Protein AF-A0A426R7Q4-F1 (afdb_monomer_lite)

pLDDT: mean 89.85, std 8.95, range [53.56, 97.94]

Radius of gyration: 13.45 Å; chains: 1; bounding box: 29×30×36 Å

Sequence (97 aa):
MKKSINILFGNDLKDLGYKMSTVNHFEKKYKNYIYCIDRDISDFLLLRLLVSNSFGETKCIESKFIPDLSTYSINEFLNIINETENAYSTLIKEISK

Structure (mmCIF, N/CA/C/O backbone):
data_AF-A0A426R7Q4-F1
#
_entry.id   AF-A0A426R7Q4-F1
#
loop_
_atom_site.group_PDB
_atom_site.id
_atom_site.type_symbol
_atom_site.label_atom_id
_atom_site.label_alt_id
_atom_site.label_comp_id
_atom_site.label_asym_id
_atom_site.label_entity_id
_atom_site.label_seq_id
_atom_site.pdbx_PDB_ins_code
_atom_site.Cartn_x
_atom_site.Cartn_y
_atom_site.Cartn_z
_atom_site.occupancy
_atom_site.B_iso_or_equiv
_atom_site.auth_seq_id
_atom_site.auth_comp_id
_atom_site.auth_asym_id
_atom_site.auth_atom_id
_atom_site.pdbx_PDB_model_num
ATOM 1 N N . MET A 1 1 ? 17.744 3.697 -17.770 1.00 53.56 1 MET A N 1
ATOM 2 C CA . MET A 1 1 ? 16.787 4.369 -16.861 1.00 53.56 1 MET A CA 1
ATOM 3 C C . MET A 1 1 ? 16.073 3.312 -16.041 1.00 53.56 1 MET A C 1
ATOM 5 O O . MET A 1 1 ? 15.559 2.368 -16.631 1.00 53.56 1 MET A O 1
ATOM 9 N N . LYS A 1 2 ? 16.058 3.440 -14.712 1.00 64.81 2 LYS A N 1
ATOM 10 C CA . LYS A 1 2 ? 15.250 2.568 -13.848 1.00 64.81 2 LYS A CA 1
ATOM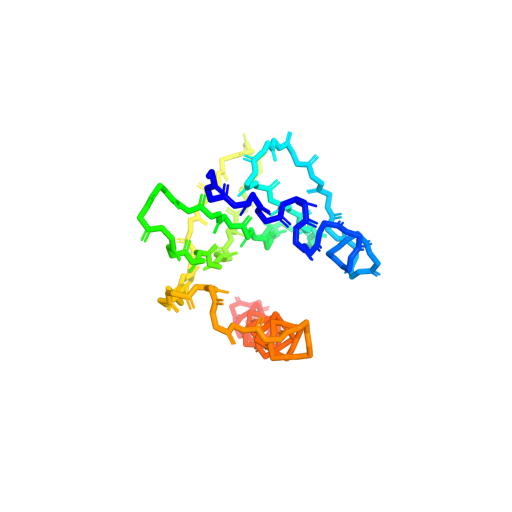 11 C C . LYS A 1 2 ? 13.769 2.893 -14.097 1.00 64.81 2 LYS A C 1
ATOM 13 O O . LYS A 1 2 ? 13.394 4.062 -14.066 1.00 64.81 2 LYS A O 1
ATOM 18 N N . LYS A 1 3 ? 12.952 1.891 -14.442 1.00 73.25 3 LYS A N 1
ATOM 19 C CA . LYS A 1 3 ? 11.519 2.080 -14.752 1.00 73.25 3 LYS A CA 1
ATOM 20 C C . LYS A 1 3 ? 10.764 2.372 -13.458 1.00 73.25 3 LYS A C 1
ATOM 22 O O . LYS A 1 3 ? 10.975 1.633 -12.511 1.00 73.25 3 LYS A O 1
ATOM 27 N N . SER A 1 4 ? 9.909 3.393 -13.405 1.00 83.31 4 SER A N 1
ATOM 28 C CA . SER A 1 4 ? 9.088 3.713 -12.221 1.00 83.31 4 SER A CA 1
ATOM 29 C C . SER A 1 4 ? 8.082 2.602 -11.896 1.00 83.31 4 SER A C 1
ATOM 31 O O . SER A 1 4 ? 7.716 1.819 -12.774 1.00 83.31 4 SER A O 1
ATOM 33 N N . ILE A 1 5 ? 7.582 2.548 -10.653 1.00 85.50 5 ILE A N 1
ATOM 34 C CA . ILE A 1 5 ? 6.498 1.608 -10.290 1.00 85.50 5 ILE A CA 1
ATOM 35 C C . ILE A 1 5 ? 5.227 1.872 -11.109 1.00 85.50 5 ILE A C 1
ATOM 37 O O . ILE A 1 5 ? 4.509 0.941 -11.446 1.00 85.50 5 ILE A O 1
ATOM 41 N N . ASN A 1 6 ? 4.998 3.118 -11.532 1.00 87.44 6 ASN A N 1
ATOM 42 C CA . ASN A 1 6 ? 3.880 3.478 -12.405 1.00 87.44 6 ASN A CA 1
ATOM 43 C C . ASN A 1 6 ? 3.946 2.743 -13.750 1.00 87.44 6 ASN A C 1
ATOM 45 O O . ASN A 1 6 ? 2.919 2.301 -14.249 1.00 87.44 6 ASN A O 1
ATOM 49 N N . ILE A 1 7 ? 5.145 2.623 -14.331 1.00 86.00 7 ILE A N 1
ATOM 50 C CA . ILE A 1 7 ? 5.353 1.933 -15.611 1.00 86.00 7 ILE A CA 1
ATOM 51 C C . ILE A 1 7 ? 5.281 0.416 -15.428 1.00 86.00 7 ILE A C 1
ATOM 53 O O . ILE A 1 7 ? 4.805 -0.277 -16.319 1.00 86.00 7 ILE A O 1
ATOM 57 N N . LEU A 1 8 ? 5.789 -0.094 -14.305 1.00 85.38 8 LEU A N 1
ATOM 58 C CA . LEU A 1 8 ? 5.898 -1.533 -14.071 1.00 85.38 8 LEU A CA 1
ATOM 59 C C . LEU A 1 8 ? 4.578 -2.171 -13.626 1.00 85.38 8 LEU A C 1
ATOM 61 O O . LEU A 1 8 ? 4.249 -3.238 -14.124 1.00 85.38 8 LEU A O 1
ATOM 65 N N . PHE A 1 9 ? 3.849 -1.520 -12.715 1.00 89.12 9 PHE A N 1
ATOM 66 C CA . PHE A 1 9 ? 2.709 -2.109 -11.998 1.00 89.12 9 PHE A CA 1
ATOM 67 C C . PHE A 1 9 ? 1.528 -1.136 -11.835 1.00 89.12 9 PHE A C 1
ATOM 69 O O . PHE A 1 9 ? 0.611 -1.362 -11.048 1.00 89.12 9 PHE A O 1
ATOM 76 N N . GLY A 1 10 ? 1.553 0.013 -12.519 1.00 90.94 10 GLY A N 1
ATOM 77 C CA . GLY A 1 10 ? 0.583 1.083 -12.279 1.00 90.94 10 GLY A CA 1
ATOM 78 C C . GLY A 1 10 ? -0.852 0.741 -12.681 1.00 90.94 10 GLY A C 1
ATOM 79 O O . GLY A 1 10 ? -1.775 1.302 -12.096 1.00 90.94 10 GLY A O 1
ATOM 80 N N . ASN A 1 11 ? -1.050 -0.144 -13.661 1.00 94.00 11 ASN A N 1
ATOM 81 C CA . ASN A 1 11 ? -2.385 -0.630 -14.020 1.00 94.00 11 ASN A CA 1
ATOM 82 C C . ASN A 1 11 ? -2.876 -1.648 -12.992 1.00 94.00 11 ASN A C 1
ATOM 84 O O . ASN A 1 11 ? -3.977 -1.493 -12.479 1.00 94.00 11 ASN A O 1
ATOM 88 N N . ASP A 1 12 ? -2.021 -2.587 -12.593 1.00 93.75 12 ASP A N 1
ATOM 89 C CA . ASP A 1 12 ? -2.373 -3.616 -11.617 1.00 93.75 12 ASP A CA 1
ATOM 90 C C . ASP A 1 12 ? -2.741 -2.999 -10.256 1.00 93.75 12 ASP A C 1
ATOM 92 O O . ASP A 1 12 ? -3.727 -3.375 -9.626 1.00 93.75 12 ASP A O 1
ATOM 96 N N . LEU A 1 13 ? -2.008 -1.966 -9.822 1.00 94.25 13 LEU A N 1
ATOM 97 C CA . LEU A 1 13 ? -2.342 -1.216 -8.609 1.00 94.25 13 LEU A CA 1
ATOM 98 C C . LEU A 1 13 ? -3.691 -0.488 -8.716 1.00 94.25 13 LEU A C 1
ATOM 100 O O . LEU A 1 13 ? -4.436 -0.437 -7.735 1.00 94.25 13 LEU A O 1
ATOM 104 N N . LYS A 1 14 ? -4.035 0.056 -9.889 1.00 94.88 14 LYS A N 1
ATOM 105 C CA . LYS A 1 14 ? -5.354 0.673 -10.110 1.00 94.88 14 LYS A CA 1
ATOM 106 C C . LYS A 1 14 ? -6.472 -0.360 -10.051 1.00 94.88 14 LYS A C 1
ATOM 108 O O . LYS A 1 14 ? -7.502 -0.071 -9.446 1.00 94.88 14 LYS A O 1
ATOM 113 N N . ASP A 1 15 ? -6.250 -1.547 -10.606 1.00 94.94 15 ASP A N 1
ATOM 114 C CA . ASP A 1 15 ? -7.209 -2.654 -10.556 1.00 94.94 15 ASP A CA 1
ATOM 115 C C . ASP A 1 15 ? -7.438 -3.134 -9.110 1.00 94.94 15 ASP A C 1
ATOM 117 O O . ASP A 1 15 ? -8.558 -3.478 -8.735 1.00 94.94 15 ASP A O 1
ATOM 121 N N . LEU A 1 16 ? -6.415 -3.039 -8.250 1.00 94.25 16 LEU A N 1
ATOM 122 C CA . LEU A 1 16 ? -6.522 -3.258 -6.798 1.00 94.25 16 LEU A CA 1
ATOM 123 C C . LEU A 1 16 ? -7.171 -2.092 -6.020 1.00 94.25 16 LEU A C 1
ATOM 125 O O . LEU A 1 16 ? -7.347 -2.176 -4.797 1.00 94.25 16 LEU A O 1
ATOM 129 N N . GLY A 1 17 ? -7.539 -1.003 -6.699 1.00 95.75 17 GLY A N 1
ATOM 130 C CA . GLY A 1 17 ? -8.212 0.162 -6.122 1.00 95.75 17 GLY A CA 1
ATOM 131 C C . GLY A 1 17 ? -7.282 1.259 -5.597 1.00 95.75 17 GLY A C 1
ATOM 132 O O . GLY A 1 17 ? -7.757 2.189 -4.938 1.00 95.75 17 GLY A O 1
ATOM 133 N N . TYR A 1 18 ? -5.978 1.189 -5.876 1.00 96.81 18 TYR A N 1
ATOM 134 C CA . TYR 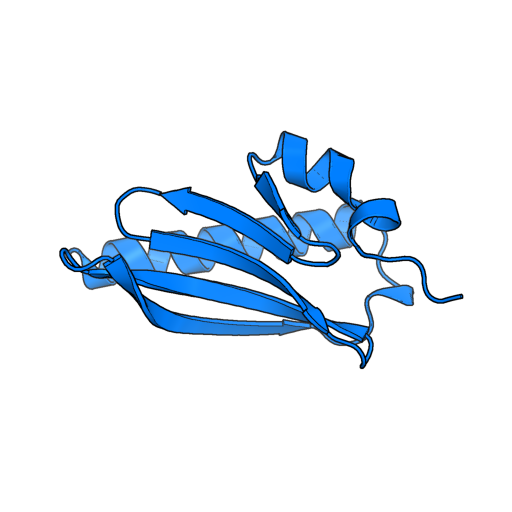A 1 18 ? -5.060 2.278 -5.557 1.00 96.81 18 TYR A CA 1
ATOM 135 C C . TYR A 1 18 ? -5.216 3.446 -6.530 1.00 96.81 18 TYR A C 1
ATOM 137 O O . TYR A 1 18 ? -5.382 3.292 -7.741 1.00 96.81 18 TYR A O 1
ATOM 145 N N . LYS A 1 19 ? -5.088 4.654 -5.991 1.00 95.81 19 LYS A N 1
ATOM 146 C CA . LYS A 1 19 ? -5.005 5.893 -6.754 1.00 95.81 19 LYS A CA 1
ATOM 147 C C . LYS A 1 19 ? -3.559 6.349 -6.804 1.00 95.81 19 LYS A C 1
ATOM 149 O O . LYS A 1 19 ? -2.868 6.375 -5.792 1.00 95.81 19 LYS A O 1
ATOM 154 N N . MET A 1 20 ? -3.115 6.719 -7.996 1.00 91.69 20 MET A N 1
ATOM 155 C CA . MET A 1 20 ? -1.815 7.344 -8.189 1.00 91.69 20 MET A CA 1
ATOM 156 C C . MET A 1 20 ? -1.910 8.806 -7.754 1.00 91.69 20 MET A C 1
ATOM 158 O O . MET A 1 20 ? -2.595 9.590 -8.411 1.00 91.69 20 MET A O 1
ATOM 162 N N . SER A 1 21 ? -1.228 9.158 -6.670 1.00 82.12 21 SER A N 1
ATOM 163 C CA . SER A 1 21 ? -1.188 10.537 -6.175 1.00 82.12 21 SER A CA 1
ATOM 164 C C . SER A 1 21 ? -0.048 11.311 -6.850 1.00 82.12 21 SER A C 1
ATOM 166 O O . SER A 1 21 ? -0.263 12.413 -7.351 1.00 82.12 21 SER A O 1
ATOM 168 N N . THR A 1 22 ? 1.141 10.706 -6.970 1.00 87.62 22 THR A N 1
ATOM 169 C CA . THR A 1 22 ? 2.287 11.234 -7.736 1.00 87.62 22 THR A CA 1
ATOM 170 C C . THR A 1 22 ? 3.101 10.088 -8.358 1.00 87.62 22 THR A C 1
ATOM 172 O O . THR A 1 22 ? 2.779 8.906 -8.203 1.00 87.62 22 THR A O 1
ATOM 175 N N . VAL A 1 23 ? 4.149 10.406 -9.128 1.00 86.75 23 VAL A N 1
ATOM 176 C CA . VAL A 1 23 ? 5.079 9.376 -9.623 1.00 86.75 23 VAL A CA 1
ATOM 177 C C . VAL A 1 23 ? 5.695 8.648 -8.429 1.00 86.75 23 VAL A C 1
ATOM 179 O O . VAL A 1 23 ? 6.125 9.275 -7.470 1.00 86.75 23 VAL A O 1
ATOM 182 N N . ASN A 1 24 ? 5.749 7.323 -8.520 1.00 89.38 24 ASN A N 1
ATOM 183 C CA . ASN A 1 24 ? 6.211 6.406 -7.488 1.00 89.38 24 ASN A CA 1
ATOM 184 C C . ASN A 1 24 ? 5.393 6.355 -6.194 1.00 89.38 24 ASN A C 1
ATOM 186 O O . ASN A 1 24 ? 5.861 5.745 -5.240 1.00 89.38 24 ASN A O 1
ATOM 190 N N . HIS A 1 25 ? 4.184 6.918 -6.171 1.00 93.56 25 HIS A N 1
ATOM 191 C CA . HIS A 1 25 ? 3.354 6.953 -4.974 1.00 93.56 25 HIS A CA 1
ATOM 192 C C . HIS A 1 25 ? 1.890 6.610 -5.282 1.00 93.56 25 HIS A C 1
ATOM 194 O O . HIS A 1 25 ? 1.224 7.264 -6.095 1.00 93.56 25 HIS A O 1
ATOM 200 N N . PHE A 1 26 ? 1.395 5.573 -4.611 1.00 96.00 26 PHE A N 1
ATOM 201 C CA . PHE A 1 26 ? 0.030 5.073 -4.726 1.00 96.00 26 PHE A CA 1
ATOM 202 C C . PHE A 1 26 ? -0.633 4.995 -3.355 1.00 96.00 26 PHE A C 1
ATOM 204 O O . PHE A 1 26 ? -0.016 4.567 -2.382 1.00 96.00 26 PHE A O 1
ATOM 211 N N . GLU A 1 27 ? -1.913 5.352 -3.298 1.00 96.94 27 GLU A N 1
ATOM 212 C CA . GLU A 1 27 ? -2.699 5.348 -2.068 1.00 96.94 27 GLU A CA 1
ATOM 213 C C . GLU A 1 27 ? -4.044 4.651 -2.250 1.00 96.94 27 GLU A C 1
ATOM 215 O O . GLU A 1 27 ? -4.751 4.869 -3.236 1.00 96.94 27 GLU A O 1
ATOM 220 N N . LYS A 1 28 ? -4.452 3.873 -1.252 1.00 96.62 28 LYS A N 1
ATOM 221 C CA . LYS A 1 28 ? -5.796 3.300 -1.143 1.00 96.62 28 LYS A CA 1
ATOM 222 C C . LYS A 1 28 ? -6.359 3.649 0.228 1.00 96.62 28 LYS A C 1
ATOM 224 O O . LYS A 1 28 ? -5.750 3.365 1.254 1.00 96.62 28 LYS A O 1
ATOM 229 N N . LYS A 1 29 ? -7.505 4.331 0.253 1.00 95.06 29 LYS A N 1
ATOM 230 C CA . LYS A 1 29 ? -8.128 4.825 1.491 1.00 95.06 29 LYS A CA 1
ATOM 231 C C . LYS A 1 29 ? -9.188 3.850 1.982 1.00 95.06 29 LYS A C 1
ATOM 233 O O . LYS A 1 29 ? -10.003 3.375 1.195 1.00 95.06 29 LYS A O 1
ATOM 238 N N . TYR A 1 30 ? -9.214 3.613 3.287 1.00 93.69 30 TYR A N 1
ATOM 239 C CA . TYR A 1 30 ? -10.223 2.795 3.949 1.00 93.69 30 TYR A CA 1
ATOM 240 C C . TYR A 1 30 ? -10.542 3.381 5.324 1.00 93.69 30 TYR A C 1
ATOM 242 O O . TYR A 1 30 ? -9.719 3.332 6.235 1.00 93.69 30 TYR A O 1
ATOM 250 N N . LYS A 1 31 ? -11.751 3.932 5.487 1.00 92.88 31 LYS A N 1
ATOM 251 C CA . 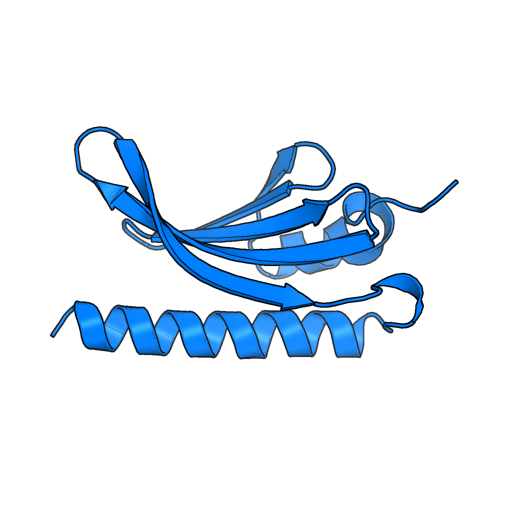LYS A 1 31 ? -12.134 4.708 6.680 1.00 92.88 31 LYS A CA 1
ATOM 252 C C . LYS A 1 31 ? -11.102 5.818 6.950 1.00 92.88 31 LYS A C 1
ATOM 254 O O . LYS A 1 31 ? -10.785 6.582 6.044 1.00 92.88 31 LYS A O 1
ATOM 259 N N . ASN A 1 32 ? -10.576 5.896 8.168 1.00 95.12 32 ASN A N 1
ATOM 260 C CA . ASN A 1 32 ? -9.509 6.804 8.569 1.00 95.12 32 ASN A CA 1
ATOM 261 C C . ASN A 1 32 ? -8.101 6.223 8.338 1.00 95.12 32 ASN A C 1
ATOM 263 O O . ASN A 1 32 ? -7.137 6.789 8.838 1.00 95.12 32 ASN A O 1
ATOM 267 N N . TYR A 1 33 ? -7.958 5.121 7.600 1.00 97.00 33 TYR A N 1
ATOM 268 C CA . TYR A 1 33 ? -6.668 4.520 7.262 1.00 97.00 33 TYR A CA 1
ATOM 269 C C . TYR A 1 33 ? -6.303 4.747 5.795 1.00 97.00 33 TYR A C 1
ATOM 271 O O . TYR A 1 33 ? -7.168 4.858 4.920 1.00 97.00 33 TYR A O 1
ATOM 279 N N . ILE A 1 34 ? -5.002 4.790 5.523 1.00 97.19 34 ILE A N 1
ATOM 280 C CA . ILE A 1 34 ? -4.440 4.968 4.187 1.00 97.19 34 ILE A CA 1
ATOM 281 C C . ILE A 1 34 ? -3.343 3.927 3.991 1.00 97.19 34 ILE A C 1
ATOM 283 O O . ILE A 1 34 ? -2.380 3.873 4.752 1.00 97.19 34 ILE A O 1
ATOM 287 N N . TYR A 1 35 ? -3.506 3.100 2.969 1.00 97.50 35 TYR A N 1
ATOM 288 C CA . TYR A 1 35 ? -2.510 2.153 2.498 1.00 97.50 35 TYR A CA 1
ATOM 289 C C . TYR A 1 35 ? -1.656 2.890 1.475 1.00 9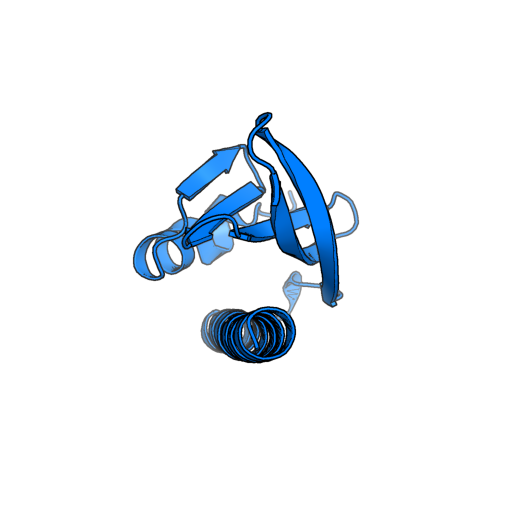7.50 35 TYR A C 1
ATOM 291 O O . TYR A 1 35 ? -2.189 3.326 0.453 1.00 97.50 35 TYR A O 1
ATOM 299 N N . CYS A 1 36 ? -0.363 3.038 1.733 1.00 96.38 36 CYS A N 1
ATOM 300 C CA . CYS A 1 36 ? 0.566 3.717 0.835 1.00 96.38 36 CYS A CA 1
ATOM 301 C C . CYS A 1 36 ? 1.569 2.725 0.254 1.00 96.38 36 CYS A C 1
ATOM 303 O O . CYS A 1 36 ? 2.072 1.849 0.960 1.00 96.38 36 CYS A O 1
ATOM 305 N N . ILE A 1 37 ? 1.864 2.899 -1.029 1.00 94.56 37 ILE A N 1
ATOM 306 C CA . ILE A 1 37 ? 2.920 2.195 -1.745 1.00 94.56 37 ILE A CA 1
ATOM 307 C C . ILE A 1 37 ? 3.821 3.252 -2.360 1.00 94.56 37 ILE A C 1
ATOM 309 O O . ILE A 1 37 ? 3.402 4.004 -3.242 1.00 94.56 37 ILE A O 1
ATOM 313 N N . ASP A 1 38 ? 5.063 3.279 -1.906 1.00 91.69 38 ASP A N 1
ATOM 314 C CA . ASP A 1 38 ? 6.084 4.203 -2.362 1.00 91.69 38 ASP A CA 1
ATOM 315 C C . ASP A 1 38 ? 7.246 3.433 -2.969 1.00 91.69 38 ASP A C 1
ATOM 317 O O . ASP A 1 38 ? 7.641 2.381 -2.469 1.00 91.69 38 ASP A O 1
ATOM 321 N N . ARG A 1 39 ? 7.838 3.978 -4.027 1.00 86.31 39 ARG A N 1
ATOM 322 C CA . ARG A 1 39 ? 9.150 3.534 -4.488 1.00 86.31 39 ARG A CA 1
ATOM 323 C C . ARG A 1 39 ? 10.174 4.629 -4.255 1.00 86.31 39 ARG A C 1
ATOM 325 O O . ARG A 1 39 ? 10.074 5.707 -4.840 1.00 86.31 39 ARG A O 1
ATOM 332 N N . ASP A 1 40 ? 11.172 4.311 -3.442 1.00 74.44 40 ASP A N 1
ATOM 333 C CA . ASP A 1 40 ? 12.268 5.224 -3.141 1.00 74.44 40 ASP A CA 1
ATOM 334 C C . ASP A 1 40 ? 13.376 5.168 -4.213 1.00 74.44 40 ASP A C 1
ATOM 336 O O . ASP A 1 40 ? 13.471 4.240 -5.023 1.00 74.44 40 ASP A O 1
ATOM 340 N N . ILE A 1 41 ? 14.240 6.182 -4.204 1.00 68.31 41 ILE A N 1
ATOM 341 C CA . ILE A 1 41 ? 15.367 6.414 -5.115 1.00 68.31 41 ILE A CA 1
ATOM 342 C C . ILE A 1 41 ? 16.370 5.244 -5.074 1.00 68.31 41 ILE A C 1
ATOM 344 O O . ILE A 1 41 ? 17.049 4.958 -6.064 1.00 68.31 41 ILE A O 1
ATOM 348 N N . SER A 1 42 ? 16.419 4.528 -3.948 1.00 68.69 42 SER A N 1
ATOM 349 C CA . SER A 1 42 ? 17.288 3.369 -3.718 1.00 68.69 42 SER A CA 1
ATOM 350 C C . SER A 1 42 ? 16.668 2.020 -4.140 1.00 68.69 42 SER A C 1
ATOM 352 O O . SER A 1 42 ? 17.168 0.977 -3.741 1.00 68.69 42 SER A O 1
ATOM 354 N N . ASP A 1 43 ? 15.601 2.024 -4.952 1.00 73.00 43 ASP A N 1
ATOM 355 C CA . ASP A 1 43 ? 14.877 0.837 -5.466 1.00 73.00 43 ASP A CA 1
ATOM 356 C C . ASP A 1 43 ? 14.168 -0.041 -4.426 1.00 73.00 43 ASP A C 1
ATOM 358 O O . ASP A 1 43 ? 13.763 -1.168 -4.725 1.00 73.00 43 ASP A O 1
ATOM 362 N N . PHE A 1 44 ? 13.937 0.490 -3.230 1.00 83.50 44 PHE A N 1
ATOM 363 C CA . PHE A 1 44 ? 13.073 -0.156 -2.252 1.00 83.50 44 PHE A CA 1
ATOM 364 C C . PHE A 1 44 ? 11.607 0.157 -2.545 1.00 83.50 44 PHE A C 1
ATOM 366 O O . PHE A 1 44 ? 11.254 1.299 -2.863 1.00 83.50 44 PHE A O 1
ATOM 373 N N . LEU A 1 45 ? 10.754 -0.853 -2.388 1.00 88.56 45 LEU A N 1
ATOM 374 C CA . LEU A 1 45 ? 9.328 -0.638 -2.191 1.00 88.56 45 LEU A CA 1
ATOM 375 C C . LEU A 1 45 ? 9.084 -0.403 -0.705 1.00 88.56 45 LEU A C 1
ATOM 377 O O . LEU A 1 45 ? 9.489 -1.208 0.135 1.00 88.56 45 LEU A O 1
ATOM 381 N N . LEU A 1 46 ? 8.400 0.682 -0.390 1.00 92.56 46 LEU A N 1
ATOM 382 C CA . LEU A 1 46 ? 7.966 1.011 0.950 1.00 92.56 46 LEU A CA 1
ATOM 383 C C . LEU A 1 46 ? 6.443 0.921 0.995 1.00 92.56 46 LEU A C 1
ATOM 385 O O . LEU A 1 46 ? 5.735 1.705 0.369 1.00 92.56 46 LEU A O 1
ATOM 389 N N . LEU A 1 47 ? 5.949 -0.063 1.737 1.00 94.94 47 LEU A N 1
ATOM 390 C CA . LEU A 1 47 ? 4.532 -0.254 2.015 1.00 94.94 47 LEU A CA 1
ATOM 391 C C . LEU A 1 47 ? 4.248 0.330 3.394 1.00 94.94 47 LEU A C 1
ATOM 393 O O . LEU A 1 47 ? 4.984 0.041 4.340 1.00 94.94 47 LEU A O 1
ATOM 397 N N . ARG A 1 48 ? 3.225 1.175 3.520 1.00 97.00 48 ARG A N 1
ATOM 398 C CA . ARG A 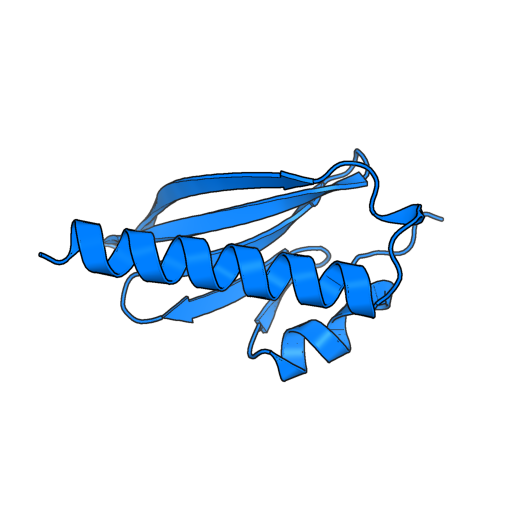1 48 ? 2.882 1.821 4.794 1.00 97.00 48 ARG A CA 1
ATOM 399 C C . ARG A 1 48 ? 1.394 1.754 5.065 1.00 97.00 48 ARG A C 1
ATOM 401 O O . ARG A 1 48 ? 0.581 1.898 4.154 1.00 97.00 48 ARG A O 1
ATOM 408 N N . LEU A 1 49 ? 1.058 1.626 6.341 1.00 97.94 49 LEU A N 1
ATOM 409 C CA . LEU A 1 49 ? -0.272 1.894 6.856 1.00 97.94 49 LEU A CA 1
ATOM 410 C C . LEU A 1 49 ? -0.234 3.196 7.647 1.00 97.94 49 LEU A C 1
ATOM 412 O O . LEU A 1 49 ? 0.454 3.307 8.665 1.00 97.94 49 LEU A O 1
ATOM 416 N N . LEU A 1 50 ? -0.993 4.180 7.186 1.00 97.44 50 LEU A N 1
ATOM 417 C CA . LEU A 1 50 ? -1.192 5.440 7.881 1.00 97.44 50 LEU A CA 1
ATOM 418 C C . LEU A 1 50 ? -2.585 5.467 8.508 1.00 97.44 50 LEU A C 1
ATOM 420 O O . LEU A 1 50 ? -3.536 4.918 7.954 1.00 97.44 50 LEU A O 1
ATOM 424 N N . VAL A 1 51 ? -2.716 6.160 9.633 1.00 96.94 51 VAL A N 1
ATOM 425 C CA . VAL A 1 51 ? -3.998 6.547 10.227 1.00 96.94 51 VAL A CA 1
ATOM 426 C C . VAL A 1 51 ? -4.125 8.065 10.184 1.00 96.94 51 VAL A C 1
ATOM 428 O O . VAL A 1 51 ? -3.165 8.775 10.474 1.00 96.94 51 VAL A O 1
ATOM 431 N N . SER A 1 52 ? -5.296 8.564 9.807 1.00 96.38 52 SER A N 1
ATOM 432 C CA . SER A 1 52 ? -5.638 9.981 9.770 1.00 96.38 52 SER A CA 1
ATOM 433 C C . SER A 1 52 ? -6.548 10.333 10.946 1.00 96.38 52 SER A C 1
ATOM 435 O O . SER A 1 52 ? -7.462 9.574 11.281 1.00 96.38 52 SER A O 1
ATOM 437 N N . ASN A 1 53 ? -6.291 11.466 11.597 1.00 93.38 53 ASN A N 1
ATOM 438 C CA . ASN A 1 53 ? -7.170 12.005 12.634 1.00 93.38 53 ASN A CA 1
ATOM 439 C C . ASN A 1 53 ? -8.218 12.973 12.045 1.00 93.38 53 ASN A C 1
ATOM 441 O O . ASN A 1 53 ? -8.224 13.273 10.852 1.00 93.38 53 ASN A O 1
ATOM 445 N N . SER A 1 54 ? -9.116 13.485 12.889 1.00 92.19 54 SER A N 1
ATOM 446 C CA . SER A 1 54 ? -10.177 14.426 12.489 1.00 92.19 54 SER A CA 1
ATOM 447 C C . SER A 1 54 ? -9.669 15.768 11.953 1.00 92.19 54 SER A C 1
ATOM 449 O O . SER A 1 54 ? -10.432 16.492 11.323 1.00 92.19 54 SER A O 1
ATOM 451 N N . PHE A 1 55 ? -8.402 16.104 12.204 1.00 93.88 55 PHE A N 1
ATOM 452 C CA . PHE A 1 55 ? -7.750 17.318 11.711 1.00 93.88 55 PHE A CA 1
ATOM 453 C C . PHE A 1 55 ? -7.037 17.093 10.368 1.00 93.88 55 PHE A C 1
ATOM 455 O O . PHE A 1 55 ? -6.458 18.023 9.815 1.00 93.88 55 PHE A O 1
ATOM 462 N N . GLY A 1 56 ? -7.092 15.869 9.826 1.00 89.00 56 GLY A N 1
ATOM 463 C CA . GLY A 1 56 ? -6.442 15.495 8.572 1.00 89.00 56 GLY A CA 1
ATOM 464 C C . GLY A 1 56 ? -4.958 15.151 8.713 1.00 89.00 56 GLY A C 1
ATOM 465 O O . GLY A 1 56 ? -4.310 14.852 7.713 1.00 89.00 56 GLY A O 1
ATOM 466 N N . GLU A 1 57 ? -4.410 15.138 9.929 1.00 94.50 57 GLU A N 1
ATOM 467 C CA . GLU A 1 57 ? -3.021 14.746 10.166 1.00 94.50 57 GLU A CA 1
ATOM 468 C C . GLU A 1 57 ? -2.884 13.230 10.051 1.00 94.50 57 GLU A C 1
ATOM 470 O O . GLU A 1 57 ? -3.724 12.479 10.555 1.00 94.50 57 GLU A O 1
ATOM 475 N N . THR A 1 58 ? -1.816 12.771 9.401 1.00 96.12 58 THR A N 1
ATOM 476 C CA . THR A 1 58 ? -1.542 11.345 9.200 1.00 96.12 58 THR A CA 1
ATOM 477 C C . THR A 1 58 ? -0.368 10.880 10.049 1.00 96.12 58 THR A C 1
ATOM 479 O O . THR A 1 58 ? 0.693 11.503 10.037 1.00 96.12 58 THR A O 1
ATOM 482 N N . LYS A 1 59 ? -0.515 9.733 10.712 1.00 96.25 59 LYS A N 1
ATOM 483 C CA . LYS A 1 59 ? 0.555 9.042 11.438 1.00 96.25 59 LYS A CA 1
ATOM 484 C C . LYS A 1 59 ? 0.790 7.662 10.830 1.00 96.25 59 LYS A C 1
ATOM 486 O O . LYS A 1 59 ? -0.159 6.909 10.640 1.00 96.25 59 LYS A O 1
ATOM 491 N N . CYS A 1 60 ? 2.048 7.318 10.563 1.00 96.94 60 CYS A N 1
ATOM 492 C CA . CYS A 1 60 ? 2.424 5.958 10.180 1.00 96.94 60 CYS A CA 1
ATOM 493 C C . CYS A 1 60 ? 2.312 5.031 11.394 1.00 96.94 60 CYS A C 1
ATOM 495 O O . CYS A 1 60 ? 2.863 5.344 12.452 1.00 96.94 60 CYS A O 1
ATOM 497 N N . ILE A 1 61 ? 1.584 3.927 11.247 1.00 96.50 61 ILE A N 1
ATOM 498 C CA . ILE A 1 61 ? 1.392 2.928 12.309 1.00 96.50 61 ILE A CA 1
ATOM 499 C C . ILE A 1 61 ? 2.023 1.579 11.975 1.00 96.50 61 ILE A C 1
ATOM 501 O O . ILE A 1 61 ? 2.276 0.809 12.891 1.00 96.50 61 ILE A O 1
ATOM 505 N N . GLU A 1 62 ? 2.312 1.312 10.701 1.00 97.25 62 GLU A N 1
ATOM 506 C CA . GLU A 1 62 ? 3.075 0.140 10.272 1.00 97.25 62 GLU A CA 1
ATOM 507 C C . GLU A 1 62 ? 3.798 0.435 8.952 1.00 97.25 62 GLU A C 1
ATOM 509 O O . GLU A 1 62 ? 3.280 1.167 8.103 1.00 97.25 62 GLU A O 1
ATOM 514 N N . SER A 1 63 ? 4.983 -0.145 8.763 1.00 95.56 63 SER A N 1
ATOM 515 C CA . SER A 1 63 ? 5.756 -0.017 7.529 1.00 95.56 63 SER A CA 1
ATOM 516 C C . SER A 1 63 ? 6.535 -1.284 7.204 1.00 95.56 63 SER A C 1
ATOM 518 O O . SER A 1 63 ? 7.193 -1.857 8.067 1.00 95.56 63 SER A O 1
ATOM 520 N N . LYS A 1 64 ? 6.534 -1.673 5.930 1.00 93.56 64 LYS A N 1
ATOM 521 C CA . LYS A 1 64 ? 7.299 -2.805 5.409 1.00 93.56 64 LYS A CA 1
ATOM 522 C C . LYS A 1 64 ? 8.192 -2.336 4.268 1.00 93.56 64 LYS A C 1
ATOM 524 O O . LYS A 1 64 ? 7.723 -1.719 3.313 1.00 93.56 64 LYS A O 1
ATOM 529 N N . PHE A 1 65 ? 9.475 -2.657 4.376 1.00 91.00 65 PHE A N 1
ATOM 530 C CA . PHE A 1 65 ? 10.473 -2.397 3.345 1.00 91.00 65 PHE A CA 1
ATOM 531 C C . PHE A 1 65 ? 10.699 -3.663 2.532 1.00 91.00 65 PHE A C 1
ATOM 533 O O . PHE A 1 65 ? 10.866 -4.742 3.101 1.00 91.00 65 PHE A O 1
ATOM 540 N N . ILE A 1 66 ? 10.722 -3.527 1.209 1.00 87.31 66 ILE A N 1
ATOM 541 C CA . ILE A 1 66 ? 10.987 -4.638 0.299 1.00 87.31 66 ILE A CA 1
ATOM 542 C C . ILE A 1 66 ? 12.151 -4.249 -0.607 1.00 87.31 66 ILE A C 1
ATOM 544 O O . ILE A 1 66 ? 12.031 -3.289 -1.378 1.00 87.31 66 ILE A O 1
ATOM 548 N N . PRO A 1 67 ? 13.293 -4.943 -0.480 1.00 81.69 67 PRO A N 1
ATOM 549 C CA . PRO A 1 67 ? 14.458 -4.689 -1.304 1.00 81.69 67 PRO A CA 1
ATOM 550 C C . PRO A 1 67 ? 14.246 -5.147 -2.740 1.00 81.69 67 PRO A C 1
ATOM 552 O O . PRO A 1 67 ? 13.582 -6.148 -2.994 1.00 81.69 67 PRO A O 1
ATOM 555 N N . ASP A 1 68 ? 14.878 -4.400 -3.641 1.00 70.38 68 ASP A N 1
ATOM 556 C CA . ASP A 1 68 ? 15.139 -4.763 -5.030 1.00 70.38 68 ASP A CA 1
ATOM 557 C C . ASP A 1 68 ? 13.929 -5.288 -5.816 1.00 70.38 68 ASP A C 1
ATOM 559 O O . ASP A 1 68 ? 13.784 -6.473 -6.107 1.00 70.38 68 ASP A O 1
ATOM 563 N N . LEU A 1 69 ? 13.093 -4.353 -6.261 1.00 71.12 69 LEU A N 1
ATOM 564 C CA . LEU A 1 69 ? 11.965 -4.634 -7.151 1.00 71.12 69 LEU A CA 1
ATOM 565 C C . LEU A 1 69 ? 12.362 -5.155 -8.542 1.00 71.12 69 LEU A C 1
ATOM 567 O O . LEU A 1 69 ? 11.483 -5.563 -9.299 1.00 71.12 69 LEU A O 1
ATOM 571 N N . SER A 1 70 ? 13.639 -5.082 -8.935 1.00 67.00 70 SER A N 1
ATOM 572 C CA . SER A 1 70 ? 14.052 -5.339 -10.322 1.00 67.00 70 SER A CA 1
ATOM 573 C C . SER A 1 70 ? 13.955 -6.809 -10.738 1.00 67.00 70 SER A C 1
ATOM 575 O O . SER A 1 70 ? 13.965 -7.107 -11.933 1.00 67.00 70 SER A O 1
ATOM 577 N N . THR A 1 71 ? 13.818 -7.705 -9.762 1.00 73.62 71 THR A N 1
ATOM 578 C CA . THR A 1 71 ? 13.751 -9.159 -9.946 1.00 73.62 71 THR A CA 1
ATOM 579 C C . THR A 1 71 ? 12.333 -9.724 -9.852 1.00 73.62 71 THR A C 1
ATOM 581 O O . THR A 1 71 ? 12.116 -10.867 -10.243 1.00 73.62 71 THR A O 1
ATOM 584 N N . TYR A 1 72 ? 11.364 -8.928 -9.392 1.00 78.56 72 TYR A N 1
ATOM 585 C CA . TYR A 1 72 ? 10.001 -9.389 -9.151 1.00 78.56 72 TYR A CA 1
ATOM 586 C C . TYR A 1 72 ? 9.198 -9.496 -10.447 1.00 78.56 72 TYR A C 1
ATOM 588 O O . TYR A 1 72 ? 9.062 -8.534 -11.210 1.00 78.56 72 TYR A O 1
ATOM 596 N N . SER A 1 73 ? 8.584 -10.656 -10.657 1.00 87.19 73 SER A N 1
ATOM 597 C CA . SER A 1 73 ? 7.469 -10.798 -11.587 1.00 87.19 73 SER A CA 1
ATOM 598 C C . SER A 1 73 ? 6.231 -10.050 -11.075 1.00 87.19 73 SER A C 1
ATOM 600 O O . SER A 1 73 ? 6.089 -9.769 -9.882 1.00 87.19 73 SER A O 1
ATOM 602 N N . ILE A 1 74 ? 5.288 -9.764 -11.977 1.00 88.19 74 ILE A N 1
ATOM 603 C CA . ILE A 1 74 ? 4.004 -9.131 -11.623 1.00 88.19 74 ILE A CA 1
ATOM 604 C C . ILE A 1 74 ? 3.265 -9.950 -10.553 1.00 88.19 74 ILE A C 1
ATOM 606 O O . ILE A 1 74 ? 2.733 -9.382 -9.605 1.00 88.19 74 ILE A O 1
ATOM 610 N N . ASN A 1 75 ? 3.283 -11.282 -10.651 1.00 91.19 75 ASN A N 1
ATOM 611 C CA . ASN A 1 75 ? 2.606 -12.150 -9.684 1.00 91.19 75 ASN A CA 1
ATOM 612 C C . ASN A 1 75 ? 3.223 -12.056 -8.283 1.00 91.19 75 ASN A C 1
ATOM 614 O O . ASN A 1 75 ? 2.493 -11.983 -7.299 1.00 91.19 75 ASN A O 1
ATOM 618 N N . GLU A 1 76 ? 4.553 -12.035 -8.177 1.00 90.75 76 GLU A N 1
ATOM 619 C CA . GLU A 1 76 ? 5.224 -11.889 -6.880 1.00 90.75 76 GLU A CA 1
ATOM 620 C C . GLU A 1 76 ? 4.954 -10.511 -6.274 1.00 90.75 76 GLU A C 1
ATOM 622 O O . GLU A 1 76 ? 4.669 -10.410 -5.080 1.00 90.75 76 GLU A O 1
ATOM 627 N N . PHE A 1 77 ? 4.963 -9.463 -7.103 1.00 90.56 77 PHE A N 1
ATOM 628 C CA . PHE A 1 77 ? 4.574 -8.122 -6.681 1.00 90.56 77 PHE A CA 1
ATOM 629 C C . PHE A 1 77 ? 3.141 -8.103 -6.123 1.00 90.56 77 PHE A C 1
ATOM 631 O O . PHE A 1 77 ? 2.919 -7.631 -5.009 1.00 90.56 77 PHE A O 1
ATOM 638 N N . LEU A 1 78 ? 2.171 -8.666 -6.847 1.00 92.81 78 LEU A N 1
ATOM 639 C CA . LEU A 1 78 ? 0.772 -8.706 -6.409 1.00 92.81 78 LEU A CA 1
ATOM 640 C C . LEU A 1 78 ? 0.571 -9.535 -5.138 1.00 92.81 78 LEU A C 1
ATOM 642 O O . LEU A 1 78 ? -0.181 -9.122 -4.253 1.00 92.81 78 LEU A O 1
ATOM 646 N N . ASN A 1 79 ? 1.271 -10.664 -5.005 1.00 93.94 79 ASN A N 1
ATOM 647 C CA . ASN A 1 79 ? 1.234 -11.476 -3.789 1.00 93.94 79 ASN A CA 1
ATOM 648 C C . ASN A 1 79 ? 1.719 -10.679 -2.575 1.00 93.94 79 ASN A C 1
ATOM 650 O O . ASN A 1 79 ? 1.048 -10.658 -1.545 1.00 93.94 79 ASN A O 1
ATOM 654 N N . ILE A 1 80 ? 2.821 -9.945 -2.723 1.00 92.75 80 ILE A N 1
ATOM 655 C CA . ILE A 1 80 ? 3.353 -9.063 -1.684 1.00 92.75 80 ILE A CA 1
ATOM 656 C C . ILE A 1 80 ? 2.343 -7.995 -1.255 1.00 92.75 80 ILE A C 1
ATOM 658 O O . ILE A 1 80 ? 2.195 -7.742 -0.052 1.00 92.75 80 ILE A O 1
ATOM 662 N N . ILE A 1 81 ? 1.673 -7.347 -2.215 1.00 94.56 81 ILE A N 1
ATOM 663 C CA . ILE A 1 81 ? 0.670 -6.321 -1.911 1.00 94.56 81 ILE A CA 1
ATOM 664 C C . ILE A 1 81 ? -0.485 -6.951 -1.133 1.00 94.56 81 ILE A C 1
ATOM 666 O O . ILE A 1 81 ? -0.833 -6.451 -0.066 1.00 94.56 81 ILE A O 1
ATOM 670 N N . ASN A 1 82 ? -1.006 -8.089 -1.593 1.00 95.19 82 ASN A N 1
ATOM 671 C CA . ASN A 1 82 ? -2.113 -8.789 -0.940 1.00 95.19 82 ASN A CA 1
ATOM 672 C C . ASN A 1 82 ? -1.766 -9.254 0.483 1.00 95.19 82 ASN A C 1
ATOM 674 O O . ASN A 1 82 ? -2.545 -9.044 1.413 1.00 95.19 82 ASN A O 1
ATOM 678 N N . GLU A 1 83 ? -0.594 -9.860 0.683 1.00 96.06 83 GLU A N 1
ATOM 679 C CA . GLU A 1 83 ? -0.121 -10.262 2.013 1.00 96.06 83 GLU A CA 1
ATOM 680 C C . GLU A 1 83 ? -0.022 -9.065 2.959 1.00 96.06 83 GLU A C 1
ATOM 682 O O . GLU A 1 83 ? -0.434 -9.137 4.119 1.00 96.06 83 GLU A O 1
ATOM 687 N N . THR A 1 84 ? 0.488 -7.942 2.454 1.00 95.69 84 THR A N 1
ATOM 688 C CA . THR A 1 84 ? 0.652 -6.727 3.249 1.00 95.69 84 THR A CA 1
ATOM 689 C C . THR A 1 84 ? -0.697 -6.080 3.568 1.00 95.69 84 THR A C 1
ATOM 691 O O . THR A 1 84 ? -0.934 -5.709 4.717 1.00 95.69 84 THR A O 1
ATOM 694 N N . GLU A 1 85 ? -1.627 -6.009 2.609 1.00 95.25 85 GLU A N 1
ATOM 695 C CA . GLU A 1 85 ? -2.989 -5.521 2.855 1.00 95.25 85 GLU A CA 1
ATOM 696 C C . GLU A 1 85 ? -3.722 -6.373 3.904 1.00 95.25 85 GLU A C 1
ATOM 698 O O . GLU A 1 85 ? -4.408 -5.825 4.773 1.00 95.25 85 GLU A O 1
ATOM 703 N N . ASN A 1 86 ? -3.545 -7.697 3.872 1.00 96.56 86 ASN A N 1
ATOM 704 C CA . ASN A 1 86 ? -4.123 -8.617 4.853 1.00 96.56 86 ASN A CA 1
ATOM 705 C C . ASN A 1 86 ? -3.542 -8.410 6.259 1.00 96.56 86 ASN A C 1
ATOM 707 O O . ASN A 1 86 ? -4.295 -8.383 7.242 1.00 96.56 86 ASN A O 1
ATOM 711 N N . ALA A 1 87 ? -2.224 -8.216 6.364 1.00 96.94 87 ALA A N 1
ATOM 712 C CA . ALA A 1 87 ? -1.570 -7.883 7.628 1.00 96.94 87 ALA A CA 1
ATOM 713 C C . ALA A 1 87 ? -2.115 -6.561 8.195 1.00 96.94 87 ALA A C 1
ATOM 715 O O . ALA A 1 87 ? -2.536 -6.499 9.351 1.00 96.94 87 ALA A O 1
ATOM 716 N N . TYR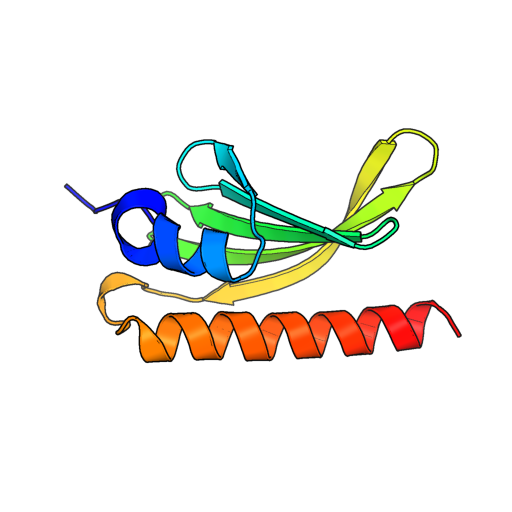 A 1 88 ? -2.223 -5.529 7.356 1.00 96.88 88 TYR A N 1
ATOM 717 C CA . TYR A 1 88 ? -2.788 -4.235 7.742 1.00 96.88 88 TYR A CA 1
ATOM 718 C C . TYR A 1 88 ? -4.259 -4.337 8.139 1.00 96.88 88 TYR A C 1
ATOM 720 O O . TYR A 1 88 ? -4.669 -3.752 9.138 1.00 96.88 88 TYR A O 1
ATOM 728 N N . SER A 1 89 ? -5.064 -5.117 7.413 1.00 95.56 89 SER A N 1
ATOM 729 C CA . SER A 1 89 ? -6.464 -5.336 7.779 1.00 95.56 89 SER A CA 1
ATOM 730 C C . SER A 1 89 ? -6.601 -6.003 9.148 1.00 95.56 89 SER A C 1
ATOM 732 O O . SER A 1 89 ? -7.527 -5.660 9.887 1.00 95.56 89 SER A O 1
ATOM 734 N N . THR A 1 90 ? -5.718 -6.946 9.478 1.00 96.75 90 THR A N 1
ATOM 735 C CA . THR A 1 90 ? -5.693 -7.602 10.792 1.00 96.75 90 THR A CA 1
ATOM 736 C C . THR A 1 90 ? -5.346 -6.596 11.884 1.00 96.75 90 THR A C 1
ATOM 738 O O . THR A 1 90 ? -6.116 -6.450 12.831 1.00 96.75 90 THR A O 1
ATOM 741 N N . LEU A 1 91 ? -4.286 -5.809 11.687 1.00 96.06 91 LEU A N 1
ATOM 742 C CA . LEU A 1 91 ? -3.869 -4.767 12.626 1.00 96.06 91 LEU A CA 1
ATOM 743 C C . LEU A 1 91 ? -4.977 -3.729 12.880 1.00 96.06 91 LEU A C 1
ATOM 745 O O . LEU A 1 91 ? -5.262 -3.383 14.023 1.00 96.06 91 LEU A O 1
ATOM 749 N N . ILE A 1 92 ? -5.667 -3.270 11.830 1.00 95.81 92 ILE A N 1
ATOM 750 C CA . ILE A 1 92 ? -6.805 -2.342 11.963 1.00 95.81 92 ILE A CA 1
ATOM 751 C C . ILE A 1 92 ? -7.899 -2.940 12.852 1.00 95.81 92 ILE A C 1
ATOM 753 O O . ILE A 1 92 ? -8.460 -2.239 13.697 1.00 95.81 92 ILE A O 1
ATOM 757 N N . LYS A 1 93 ? -8.223 -4.226 12.668 1.00 94.94 93 LYS A N 1
ATOM 758 C CA . LYS A 1 93 ? -9.242 -4.913 13.474 1.00 94.94 93 LYS A CA 1
ATOM 759 C C . LYS A 1 93 ? -8.819 -5.037 14.934 1.00 94.94 93 LYS A C 1
ATOM 761 O O . LYS A 1 93 ? -9.682 -4.945 15.795 1.00 94.94 93 LYS A O 1
ATOM 766 N N . GLU A 1 94 ? -7.537 -5.250 15.208 1.00 94.50 94 GLU A N 1
ATOM 767 C CA . GLU A 1 94 ? -7.005 -5.330 16.572 1.00 94.50 94 GLU A CA 1
ATOM 768 C C . GLU A 1 94 ? -7.034 -3.978 17.285 1.00 94.50 94 GLU A C 1
ATOM 770 O O . GLU A 1 94 ? -7.460 -3.919 18.431 1.00 94.50 94 GLU A O 1
ATOM 775 N N . ILE A 1 95 ? -6.672 -2.894 16.594 1.00 91.56 95 ILE A N 1
ATOM 776 C CA . ILE A 1 95 ? -6.705 -1.527 17.143 1.00 91.56 95 ILE A CA 1
ATOM 777 C C . ILE A 1 95 ? -8.144 -1.034 17.375 1.00 91.56 95 ILE A C 1
ATOM 779 O O . ILE A 1 95 ? -8.375 -0.181 18.225 1.00 91.56 95 ILE A O 1
ATOM 783 N N . SER A 1 96 ? -9.109 -1.534 16.598 1.00 83.88 96 SER A N 1
ATOM 784 C CA . SER A 1 96 ? -10.515 -1.105 16.667 1.00 83.88 96 SER A CA 1
ATOM 785 C C . SER A 1 96 ? -11.363 -1.879 17.690 1.00 83.88 96 SER A C 1
ATOM 787 O O . SER A 1 96 ? -12.569 -1.634 17.756 1.00 83.88 96 SER A O 1
ATOM 789 N N . LYS A 1 97 ? -10.778 -2.846 18.406 1.00 74.12 97 LYS A N 1
ATOM 790 C CA . LYS A 1 97 ? -11.426 -3.566 19.514 1.00 74.12 97 LYS A CA 1
ATOM 791 C C . LYS A 1 97 ? -11.299 -2.773 20.807 1.00 74.12 97 LYS A C 1
ATOM 793 O O . LYS A 1 97 ? -12.291 -2.788 21.565 1.00 74.12 97 LYS A O 1
#

Secondary structure (DSSP, 8-state):
-PPPHHHHHHHHHHHTT-EEEETTEEEEEETTEEEEEEE-TTS-EEEEEEEE-TTS-EEEEEEEEE--GGG--HHHHHHHHHHHHHHHHHHHHHHT-

Foldseek 3Di:
DPDWCCRVCVVVCVVVVWDDPDTQWTWHDDDQKIWIWGQDPQRKTKTFIWGADPVRDIDTPDIDIDPHPPPDDNVNVVVVVVVVVVVVVVVVVVVVD